Protein AF-K2NW03-F1 (afdb_monomer)

Solvent-accessible surface area (back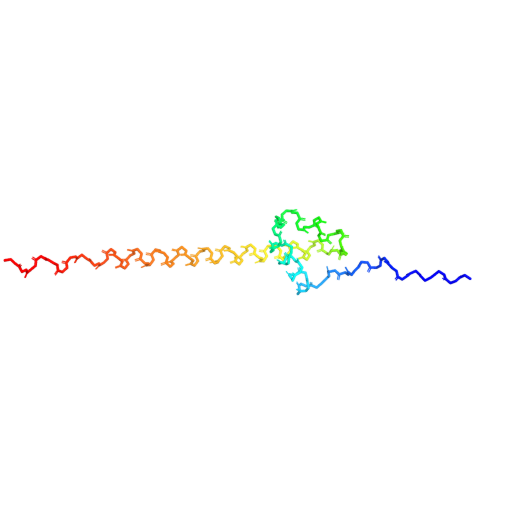bone atoms only — not comparable to full-atom values): 5615 Å² total; per-residue (Å²): 135,84,82,80,90,79,84,78,81,48,58,68,41,80,49,70,70,66,42,50,52,52,52,51,52,41,44,72,72,68,45,50,78,87,47,45,63,59,59,45,51,74,66,27,43,62,42,64,69,59,49,52,53,50,53,54,54,51,51,52,51,51,53,52,53,52,51,51,53,50,54,52,51,53,55,49,54,54,57,62,70,71,63,77,74,93,79,83,86,83,129

Mean predicted aligned error: 11.82 Å

Structure (mmCIF, N/CA/C/O backbone):
data_AF-K2NW03-F1
#
_entry.id   AF-K2NW03-F1
#
loop_
_atom_site.group_PDB
_atom_site.id
_atom_site.type_symbol
_atom_site.label_atom_id
_atom_site.label_alt_id
_atom_site.label_comp_id
_atom_site.label_asym_id
_atom_site.label_entity_id
_atom_site.label_seq_id
_atom_site.pdbx_PDB_ins_code
_atom_site.Cartn_x
_atom_site.Cartn_y
_atom_site.Cartn_z
_atom_site.occupancy
_atom_site.B_iso_or_equiv
_atom_site.auth_seq_id
_atom_site.auth_comp_id
_atom_site.auth_asym_id
_atom_site.auth_atom_id
_atom_site.pdbx_PDB_model_num
ATOM 1 N N . MET A 1 1 ? 28.382 7.242 -34.962 1.00 40.00 1 MET A N 1
ATOM 2 C CA . MET A 1 1 ? 27.073 7.510 -34.333 1.00 40.00 1 MET A CA 1
ATOM 3 C C . MET A 1 1 ? 26.890 6.526 -33.185 1.00 40.00 1 MET A C 1
ATOM 5 O O . MET A 1 1 ? 26.671 5.353 -33.443 1.00 40.00 1 MET A O 1
ATOM 9 N N . ARG A 1 2 ? 27.113 6.954 -31.936 1.00 44.50 2 ARG A N 1
ATOM 10 C CA . ARG A 1 2 ? 26.862 6.136 -30.738 1.00 44.50 2 ARG A CA 1
ATOM 11 C C . ARG A 1 2 ? 25.447 6.462 -30.265 1.00 44.50 2 ARG A C 1
ATOM 13 O O . ARG A 1 2 ? 25.238 7.523 -29.690 1.00 44.50 2 ARG A O 1
ATOM 20 N N . HIS A 1 3 ? 24.484 5.600 -30.576 1.00 44.59 3 HIS A N 1
ATOM 21 C CA . HIS A 1 3 ? 23.170 5.655 -29.944 1.00 44.59 3 HIS A CA 1
ATOM 22 C C . HIS A 1 3 ? 23.337 5.144 -28.511 1.00 44.59 3 HIS A C 1
ATOM 24 O O . HIS A 1 3 ? 23.425 3.940 -28.285 1.00 44.59 3 HIS A O 1
ATOM 30 N N . SER A 1 4 ? 23.460 6.065 -27.558 1.00 42.66 4 SER A N 1
ATOM 31 C CA . SER A 1 4 ? 23.345 5.766 -26.131 1.00 42.66 4 SER A CA 1
ATOM 32 C C . SER A 1 4 ? 21.890 5.389 -25.845 1.00 42.66 4 SER A C 1
ATOM 34 O O . SER A 1 4 ? 21.055 6.255 -25.608 1.00 42.66 4 SER A O 1
ATOM 36 N N . ALA A 1 5 ? 21.570 4.100 -25.950 1.00 47.47 5 ALA A N 1
ATOM 37 C CA . ALA A 1 5 ? 20.262 3.525 -25.635 1.00 47.47 5 ALA A CA 1
ATOM 38 C C . ALA A 1 5 ? 20.067 3.384 -24.111 1.00 47.47 5 ALA A C 1
ATOM 40 O O . ALA A 1 5 ? 19.799 2.296 -23.612 1.00 47.47 5 ALA A O 1
ATOM 41 N N . ASP A 1 6 ? 20.252 4.478 -23.372 1.00 46.81 6 ASP A N 1
ATOM 42 C CA . ASP A 1 6 ? 20.319 4.489 -21.904 1.00 46.81 6 ASP A CA 1
ATOM 43 C C . ASP A 1 6 ? 19.311 5.490 -21.307 1.00 46.81 6 ASP A C 1
ATOM 45 O O . ASP A 1 6 ? 19.657 6.374 -20.530 1.00 46.81 6 ASP A O 1
ATOM 49 N N . SER A 1 7 ? 18.049 5.464 -21.757 1.00 47.31 7 SER A N 1
ATOM 50 C CA . SER A 1 7 ? 17.044 6.429 -21.258 1.00 47.31 7 SER A CA 1
ATOM 51 C C . SER A 1 7 ? 15.634 5.900 -20.997 1.00 47.31 7 SER A C 1
ATOM 53 O O . SER A 1 7 ? 14.823 6.665 -20.494 1.00 47.31 7 SER A O 1
ATOM 55 N N . ASP A 1 8 ? 15.339 4.611 -21.203 1.00 52.72 8 ASP A N 1
ATOM 56 C CA . ASP A 1 8 ? 13.964 4.099 -21.024 1.00 52.72 8 ASP A CA 1
ATOM 57 C C . ASP A 1 8 ? 13.853 2.823 -20.172 1.00 52.72 8 ASP A C 1
ATOM 59 O O . ASP A 1 8 ? 12.816 2.155 -20.169 1.00 52.72 8 ASP A O 1
ATOM 63 N N . ILE A 1 9 ? 14.888 2.464 -19.403 1.00 57.66 9 ILE A N 1
ATOM 64 C CA . ILE A 1 9 ? 14.747 1.395 -18.405 1.00 57.66 9 ILE A CA 1
ATOM 65 C C . ILE A 1 9 ? 14.006 1.996 -17.212 1.00 57.66 9 ILE A C 1
ATOM 67 O O . ILE A 1 9 ? 14.612 2.480 -16.258 1.00 57.66 9 ILE A O 1
ATOM 71 N N . LYS A 1 10 ? 12.669 1.990 -17.272 1.00 64.75 10 LYS A N 1
ATOM 72 C CA . LYS A 1 10 ? 11.838 2.228 -16.089 1.00 64.75 10 LYS A CA 1
ATOM 73 C C . LYS A 1 10 ? 12.388 1.376 -14.948 1.00 64.75 10 LYS A C 1
ATOM 75 O O . LYS A 1 10 ? 12.515 0.157 -15.094 1.00 64.75 10 LYS A O 1
ATOM 80 N N . ASN A 1 11 ? 12.698 2.010 -13.817 1.00 75.94 11 ASN A N 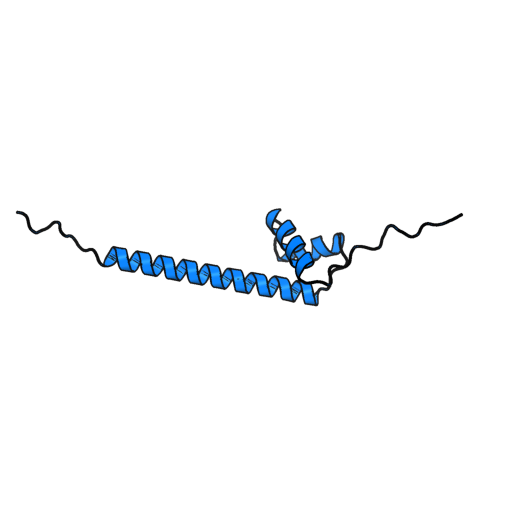1
ATOM 81 C CA . ASN A 1 11 ? 13.120 1.284 -12.625 1.00 75.94 11 ASN A CA 1
ATOM 82 C C . ASN A 1 11 ? 12.070 0.211 -12.299 1.00 75.94 11 ASN A C 1
ATOM 84 O O . ASN A 1 11 ? 10.860 0.453 -12.370 1.00 75.94 11 ASN A O 1
ATOM 88 N N . ARG A 1 12 ? 12.530 -1.008 -12.018 1.00 79.88 12 ARG A N 1
ATOM 89 C CA . ARG A 1 12 ? 11.639 -2.138 -11.755 1.00 79.88 12 ARG A CA 1
ATOM 90 C C . ARG A 1 12 ? 11.301 -2.155 -10.271 1.00 79.88 12 ARG A C 1
ATOM 92 O O . ARG A 1 12 ? 12.183 -2.353 -9.440 1.00 79.88 12 ARG A O 1
ATOM 99 N N . LEU A 1 13 ? 10.028 -1.977 -9.938 1.00 82.94 13 LEU A N 1
ATOM 100 C CA . LEU A 1 13 ? 9.528 -2.217 -8.590 1.00 82.94 13 LEU A CA 1
ATOM 101 C C . LEU A 1 13 ? 9.219 -3.711 -8.471 1.00 82.94 13 LEU A C 1
ATOM 103 O O . LEU A 1 13 ? 8.121 -4.160 -8.784 1.00 82.94 13 LEU A O 1
ATOM 107 N N . VAL A 1 14 ? 10.233 -4.476 -8.072 1.00 80.12 14 VAL A N 1
ATOM 108 C CA . VAL A 1 14 ? 10.159 -5.935 -7.853 1.00 80.12 14 VAL A CA 1
ATOM 109 C C . VAL A 1 14 ? 10.442 -6.321 -6.403 1.00 80.12 14 VAL A C 1
ATOM 111 O O . VAL A 1 14 ? 10.397 -7.493 -6.048 1.00 80.12 14 VAL A O 1
ATOM 114 N N . GLU A 1 15 ? 10.721 -5.335 -5.551 1.00 83.69 15 GLU A N 1
ATOM 115 C CA . GLU A 1 15 ? 10.939 -5.541 -4.127 1.00 83.69 15 GLU A CA 1
ATOM 116 C C . GLU A 1 15 ? 9.811 -4.908 -3.302 1.00 83.69 15 GLU A C 1
ATOM 118 O O . GLU A 1 15 ? 9.334 -3.813 -3.627 1.00 83.69 15 GLU A O 1
ATOM 123 N N . PRO A 1 16 ? 9.385 -5.561 -2.207 1.00 84.50 16 PRO A N 1
ATOM 124 C CA . PRO A 1 16 ? 8.264 -5.096 -1.397 1.00 84.50 16 PRO A CA 1
ATOM 125 C C . PRO A 1 16 ? 8.539 -3.737 -0.746 1.00 84.50 16 PRO A C 1
ATOM 127 O O . PRO A 1 16 ? 7.663 -2.879 -0.732 1.00 84.50 16 PRO A O 1
ATOM 130 N N . THR A 1 17 ? 9.751 -3.509 -0.237 1.00 86.94 17 THR A N 1
ATOM 131 C CA . THR A 1 17 ? 10.118 -2.272 0.469 1.00 86.94 17 THR A CA 1
ATOM 132 C C . THR A 1 17 ? 9.969 -1.013 -0.399 1.00 86.94 17 THR A C 1
ATOM 134 O O . THR A 1 17 ? 9.231 -0.112 0.009 1.00 86.94 17 THR A O 1
ATOM 137 N N . PRO A 1 18 ? 10.594 -0.917 -1.592 1.00 87.94 18 PRO A N 1
ATOM 138 C CA . PRO A 1 18 ? 10.414 0.249 -2.455 1.00 87.94 18 PRO A CA 1
ATOM 139 C C . PRO A 1 18 ? 8.988 0.351 -3.008 1.00 87.94 18 PRO A C 1
ATOM 141 O O . PRO A 1 18 ? 8.474 1.457 -3.156 1.00 87.94 18 PRO A O 1
ATOM 144 N N . MET A 1 19 ? 8.307 -0.776 -3.250 1.00 89.56 19 MET A N 1
ATOM 145 C CA . MET A 1 19 ? 6.917 -0.749 -3.705 1.00 89.56 19 MET A CA 1
ATOM 146 C C . MET A 1 19 ? 5.981 -0.143 -2.658 1.00 89.56 19 MET A C 1
ATOM 148 O O . MET A 1 19 ? 5.162 0.708 -2.990 1.00 89.56 19 MET A O 1
ATOM 152 N N . ILE A 1 20 ? 6.133 -0.521 -1.387 1.00 89.94 20 ILE A N 1
ATOM 153 C CA . ILE A 1 20 ? 5.368 0.064 -0.280 1.00 89.94 20 ILE A CA 1
ATOM 154 C C . ILE A 1 20 ? 5.620 1.571 -0.195 1.00 89.94 20 ILE A C 1
ATOM 156 O O . ILE A 1 20 ? 4.666 2.334 -0.050 1.00 89.94 20 ILE A O 1
ATOM 160 N N . ALA A 1 21 ? 6.878 2.006 -0.303 1.00 90.25 21 ALA A N 1
ATOM 161 C CA . ALA A 1 21 ? 7.226 3.422 -0.227 1.00 90.25 21 ALA A CA 1
ATOM 162 C C . ALA A 1 21 ? 6.529 4.245 -1.323 1.00 90.25 21 ALA A C 1
ATOM 164 O O . ALA A 1 21 ? 5.920 5.274 -1.025 1.00 90.25 21 ALA A O 1
ATOM 165 N N . GLU A 1 22 ? 6.542 3.766 -2.569 1.00 90.12 22 GLU A N 1
ATOM 166 C CA . GLU A 1 22 ? 5.889 4.458 -3.685 1.00 90.12 22 GLU A CA 1
ATOM 167 C C . GLU A 1 22 ? 4.357 4.416 -3.601 1.00 90.12 22 GLU A C 1
ATOM 169 O O . GLU A 1 22 ? 3.704 5.434 -3.835 1.00 90.12 22 GLU A O 1
ATOM 174 N N . VAL A 1 23 ? 3.769 3.284 -3.193 1.00 90.12 23 VAL A N 1
ATOM 175 C CA . VAL A 1 23 ? 2.322 3.179 -2.931 1.00 90.12 23 VAL A CA 1
ATOM 176 C C . VAL A 1 23 ? 1.903 4.192 -1.863 1.00 90.12 23 VAL A C 1
ATOM 178 O O . VAL A 1 23 ? 0.952 4.947 -2.063 1.00 90.12 23 VAL A O 1
ATOM 181 N N . MET A 1 24 ? 2.635 4.263 -0.748 1.00 89.31 24 MET A N 1
ATOM 182 C CA . MET A 1 24 ? 2.357 5.224 0.322 1.00 89.31 24 MET A CA 1
ATOM 183 C C . MET A 1 24 ? 2.505 6.669 -0.154 1.00 89.31 24 MET A C 1
ATOM 185 O O . MET A 1 24 ? 1.690 7.510 0.220 1.00 89.31 24 MET A O 1
ATOM 189 N N . ARG A 1 25 ? 3.506 6.960 -0.991 1.00 90.06 25 ARG A N 1
ATOM 190 C CA . ARG A 1 25 ? 3.718 8.296 -1.559 1.00 90.06 25 ARG A CA 1
ATOM 191 C C . ARG A 1 25 ? 2.537 8.736 -2.428 1.00 90.06 25 ARG A C 1
ATOM 193 O O . ARG A 1 25 ? 2.084 9.868 -2.285 1.00 90.06 25 ARG A O 1
ATOM 200 N N . LEU A 1 26 ? 2.021 7.852 -3.285 1.00 90.12 26 LEU A N 1
ATOM 201 C CA . LEU A 1 26 ? 0.858 8.140 -4.135 1.00 90.12 26 LEU A CA 1
ATOM 202 C C . LEU A 1 26 ? -0.430 8.293 -3.319 1.00 90.12 26 LEU A C 1
ATOM 204 O O . LEU A 1 26 ? -1.196 9.231 -3.527 1.00 90.12 26 LEU A O 1
ATOM 208 N N . MET A 1 27 ? -0.654 7.416 -2.342 1.00 88.38 27 MET A N 1
ATOM 209 C CA . MET A 1 27 ? -1.814 7.543 -1.460 1.00 88.38 27 MET A CA 1
ATOM 210 C C . MET A 1 27 ? -1.764 8.834 -0.633 1.00 88.38 27 MET A C 1
ATOM 212 O O . MET A 1 27 ? -2.785 9.491 -0.450 1.00 88.38 27 MET A O 1
ATOM 216 N N . ALA A 1 28 ? -0.577 9.245 -0.177 1.00 88.19 28 ALA A N 1
ATOM 217 C CA . ALA A 1 28 ? -0.391 10.513 0.525 1.00 88.19 28 ALA A CA 1
ATOM 218 C C . ALA A 1 28 ? -0.661 11.737 -0.365 1.00 88.19 28 ALA A C 1
ATOM 220 O O . ALA A 1 28 ?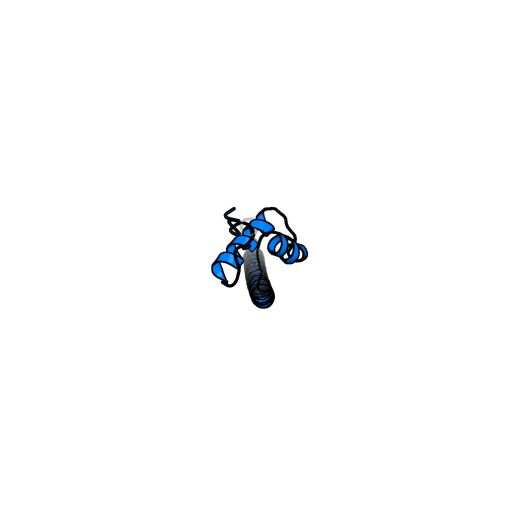 -1.071 12.774 0.152 1.00 88.19 28 ALA A O 1
ATOM 221 N N . SER A 1 29 ? -0.486 11.628 -1.688 1.00 88.50 29 SER A N 1
ATOM 222 C CA . SER A 1 29 ? -0.880 12.676 -2.636 1.00 88.50 29 SER A CA 1
ATOM 223 C C . SER A 1 29 ? -2.358 12.617 -3.041 1.00 88.50 29 SER A C 1
ATOM 225 O O . SER A 1 29 ? -2.769 13.371 -3.918 1.00 88.50 29 SER A O 1
ATOM 227 N N . GLY A 1 30 ? -3.157 11.741 -2.422 1.00 88.44 30 GLY A N 1
ATOM 228 C CA . GLY A 1 30 ? -4.597 11.624 -2.664 1.00 88.44 30 GLY A CA 1
ATOM 229 C C . GLY A 1 30 ? -4.979 10.684 -3.807 1.00 88.44 30 GLY A C 1
ATOM 230 O O . GLY A 1 30 ? -6.116 10.730 -4.268 1.00 88.44 30 GLY A O 1
ATOM 231 N N . VAL A 1 31 ? -4.056 9.840 -4.280 1.00 89.50 31 VAL A N 1
ATOM 232 C CA . VAL A 1 31 ? -4.376 8.812 -5.277 1.00 89.50 31 VAL A CA 1
ATOM 233 C C . VAL A 1 31 ? -5.140 7.676 -4.601 1.00 89.50 31 VAL A C 1
ATOM 235 O O . VAL A 1 31 ? -4.657 7.058 -3.649 1.00 89.50 31 VAL A O 1
ATOM 238 N N . GLU A 1 32 ? -6.331 7.393 -5.119 1.00 88.06 32 GLU A N 1
ATOM 239 C CA . GLU A 1 32 ? -7.169 6.270 -4.696 1.00 88.06 32 GLU A CA 1
ATOM 240 C C . GLU A 1 32 ? -6.455 4.931 -4.938 1.00 88.06 32 GLU A C 1
ATOM 242 O O . GLU A 1 32 ? -5.759 4.766 -5.943 1.00 88.06 32 GLU A O 1
ATOM 247 N N . LYS A 1 33 ? -6.670 3.939 -4.060 1.00 83.88 33 LYS A N 1
ATOM 248 C CA . LYS A 1 33 ? -6.022 2.612 -4.154 1.00 83.88 33 LYS A CA 1
ATOM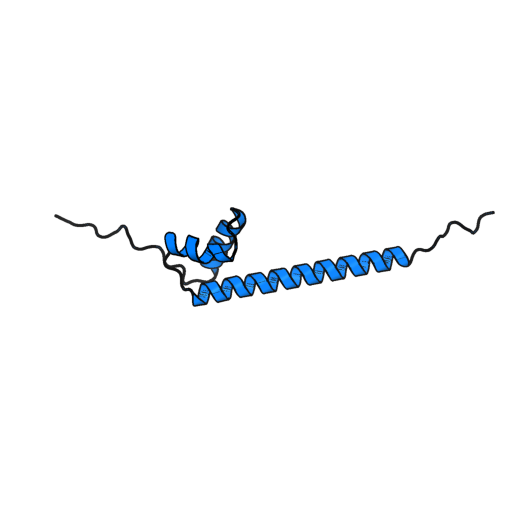 249 C C . LYS A 1 33 ? -6.208 1.960 -5.530 1.00 83.88 33 LYS A C 1
ATOM 251 O O . LYS A 1 33 ? -5.258 1.390 -6.060 1.00 83.88 33 LYS A O 1
ATOM 256 N N . ASP A 1 34 ? -7.385 2.115 -6.135 1.00 84.50 34 ASP A N 1
ATOM 257 C CA . ASP A 1 34 ? -7.700 1.566 -7.460 1.00 84.50 34 ASP A CA 1
ATOM 258 C C . ASP A 1 34 ? -6.895 2.224 -8.596 1.00 84.50 34 ASP A C 1
ATOM 260 O O . ASP A 1 34 ? -6.664 1.617 -9.641 1.00 84.50 34 ASP A O 1
ATOM 264 N N . GLN A 1 35 ? -6.422 3.458 -8.393 1.00 89.19 35 GLN A N 1
ATOM 265 C CA . GLN A 1 35 ? -5.625 4.206 -9.368 1.00 89.19 35 GLN A CA 1
ATOM 266 C C . GLN A 1 35 ? -4.116 4.036 -9.157 1.00 89.19 35 GLN A C 1
ATOM 268 O O . GLN A 1 35 ? -3.345 4.224 -10.098 1.00 89.19 35 GLN A O 1
ATOM 273 N N . VAL A 1 36 ? -3.677 3.614 -7.964 1.00 88.94 36 VAL A N 1
ATOM 274 C CA . VAL A 1 36 ? -2.253 3.411 -7.636 1.00 88.94 36 VAL A CA 1
ATOM 275 C C . VAL A 1 36 ? -1.568 2.475 -8.635 1.00 88.94 36 VAL A C 1
ATOM 277 O O . VAL A 1 36 ? -0.455 2.759 -9.071 1.00 88.94 36 VAL A O 1
ATOM 280 N N . ALA A 1 37 ? -2.228 1.391 -9.053 1.00 86.94 37 ALA A N 1
ATOM 281 C CA . ALA A 1 37 ? -1.667 0.452 -10.028 1.00 86.94 37 ALA A CA 1
ATOM 282 C C . ALA A 1 37 ? -1.378 1.114 -11.385 1.00 86.94 37 ALA A C 1
ATOM 284 O O . ALA A 1 37 ? -0.326 0.886 -11.991 1.00 86.94 37 ALA A O 1
ATOM 285 N N . VAL A 1 38 ? -2.300 1.963 -11.842 1.00 88.19 38 VAL A N 1
ATOM 286 C CA . VAL A 1 38 ? -2.188 2.687 -13.111 1.00 88.19 38 VAL A CA 1
ATOM 287 C C . VAL A 1 38 ? -1.083 3.735 -13.020 1.00 88.19 38 VAL A C 1
ATOM 289 O O . VAL A 1 38 ? -0.220 3.789 -13.896 1.00 88.19 38 VAL A O 1
ATOM 292 N N . GLU A 1 39 ? -1.063 4.524 -11.945 1.00 89.69 39 GLU A N 1
ATOM 293 C CA . GLU A 1 39 ? -0.066 5.580 -11.758 1.00 89.69 39 GLU A CA 1
ATOM 294 C C . GLU A 1 39 ? 1.350 5.018 -11.565 1.00 89.69 39 GLU A C 1
ATOM 296 O O . GLU A 1 39 ? 2.300 5.528 -12.160 1.00 89.69 39 GLU A O 1
ATOM 301 N N . LEU A 1 40 ? 1.515 3.912 -10.831 1.00 88.19 40 LEU A N 1
ATOM 302 C CA . LEU A 1 40 ? 2.819 3.254 -10.703 1.00 88.19 40 LEU A CA 1
ATOM 303 C C . LEU A 1 40 ? 3.311 2.685 -12.032 1.00 88.19 40 LEU A C 1
ATOM 305 O O . LEU A 1 40 ? 4.483 2.851 -12.358 1.00 88.19 40 LEU A O 1
ATOM 309 N N . SER A 1 41 ? 2.434 2.071 -12.830 1.00 87.25 41 SER A N 1
ATOM 310 C CA . SER A 1 41 ? 2.805 1.471 -14.124 1.00 87.25 41 SER A CA 1
ATOM 311 C C . SER A 1 41 ? 3.246 2.513 -15.165 1.00 87.25 41 SER A C 1
ATOM 313 O O . SER A 1 41 ? 3.999 2.217 -16.104 1.00 87.25 41 SER A O 1
ATOM 315 N N . ARG A 1 42 ? 2.811 3.771 -15.010 1.00 86.75 42 ARG A N 1
ATOM 316 C CA . ARG A 1 42 ? 3.268 4.883 -15.857 1.00 86.75 42 ARG A CA 1
ATOM 317 C C . ARG A 1 42 ? 4.735 5.219 -15.616 1.00 86.75 42 ARG A C 1
ATOM 319 O O . ARG A 1 42 ? 5.438 5.501 -16.584 1.00 86.75 42 ARG A O 1
ATOM 326 N N . ILE A 1 43 ? 5.196 5.123 -14.372 1.00 85.44 43 ILE A N 1
ATOM 327 C CA . ILE A 1 43 ? 6.525 5.577 -13.938 1.00 85.44 43 ILE A CA 1
ATOM 328 C C . ILE A 1 43 ? 7.518 4.407 -13.861 1.00 85.44 43 ILE A C 1
ATOM 330 O O . ILE A 1 43 ? 8.667 4.533 -14.278 1.00 85.44 43 ILE A O 1
ATOM 334 N N . PHE A 1 44 ? 7.065 3.246 -13.390 1.00 86.19 44 PHE A N 1
ATOM 335 C CA . PHE A 1 44 ? 7.889 2.080 -13.087 1.00 86.19 44 PHE A CA 1
ATOM 336 C C . PHE A 1 44 ? 7.419 0.840 -13.843 1.00 86.19 44 PHE A C 1
ATOM 338 O O . PHE A 1 44 ? 6.274 0.747 -14.287 1.00 86.19 44 PHE A O 1
ATOM 345 N N . TYR A 1 45 ? 8.306 -0.145 -13.958 1.00 86.38 45 TYR A N 1
ATOM 346 C CA . TYR A 1 45 ? 7.884 -1.498 -14.301 1.00 86.38 45 TYR A CA 1
ATOM 347 C C . TYR A 1 45 ? 7.439 -2.194 -13.014 1.00 86.38 45 TYR A C 1
ATOM 349 O O . TYR A 1 45 ? 8.260 -2.438 -12.128 1.00 86.38 45 TYR A O 1
ATOM 357 N N . VAL A 1 46 ? 6.143 -2.466 -12.895 1.00 85.75 46 VAL A N 1
ATOM 358 C CA . VAL A 1 46 ? 5.525 -2.960 -11.660 1.00 85.75 46 VAL A CA 1
ATOM 359 C C . VAL A 1 46 ? 5.277 -4.456 -11.767 1.00 85.75 46 VAL A C 1
ATOM 361 O O . VAL A 1 46 ? 4.671 -4.923 -12.730 1.00 85.75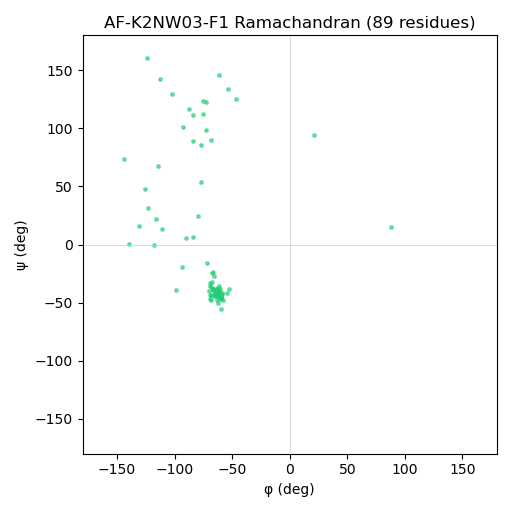 46 VAL A O 1
ATOM 364 N N . ASP A 1 47 ? 5.714 -5.202 -10.759 1.00 88.94 47 ASP A N 1
ATOM 365 C CA . ASP A 1 47 ? 5.234 -6.562 -10.546 1.00 88.94 47 ASP A CA 1
ATOM 366 C C . ASP A 1 47 ? 3.817 -6.512 -9.946 1.00 88.94 47 ASP A C 1
ATOM 368 O O . ASP A 1 47 ? 3.610 -6.030 -8.829 1.00 88.94 47 ASP A O 1
ATOM 372 N N . ILE A 1 48 ? 2.822 -6.947 -10.724 1.00 86.44 48 ILE A N 1
ATOM 373 C CA . ILE A 1 48 ? 1.403 -6.859 -10.355 1.00 86.44 48 ILE A CA 1
ATOM 374 C C . ILE A 1 48 ? 1.060 -7.804 -9.199 1.00 86.44 48 ILE A C 1
ATOM 376 O O . ILE A 1 48 ? 0.229 -7.458 -8.356 1.00 86.44 48 ILE A O 1
ATOM 380 N N . ASP A 1 49 ? 1.706 -8.967 -9.112 1.00 89.88 49 ASP A N 1
ATOM 381 C CA . ASP A 1 49 ? 1.473 -9.913 -8.021 1.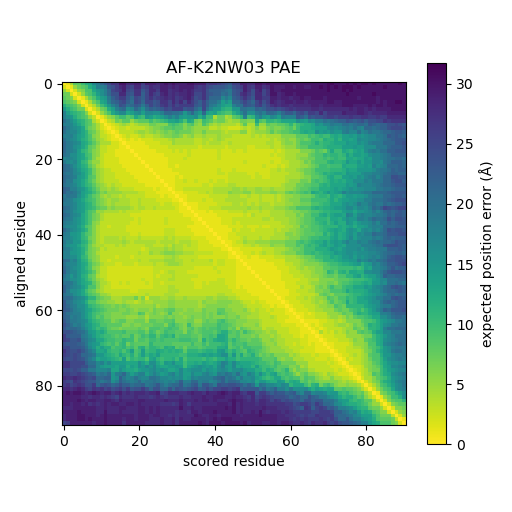00 89.88 49 ASP A CA 1
ATOM 382 C C . ASP A 1 49 ? 2.009 -9.349 -6.707 1.00 89.88 49 ASP A C 1
ATOM 384 O O . ASP A 1 49 ? 1.317 -9.365 -5.682 1.00 89.88 49 ASP A O 1
ATOM 388 N N . LEU A 1 50 ? 3.203 -8.754 -6.757 1.00 89.94 50 LEU A N 1
ATOM 389 C CA . LEU A 1 50 ? 3.779 -8.046 -5.624 1.00 89.94 50 LEU A CA 1
ATOM 390 C C . LEU A 1 50 ? 2.920 -6.846 -5.208 1.00 89.94 50 LEU A C 1
ATOM 392 O O . LEU A 1 50 ? 2.653 -6.674 -4.017 1.00 89.94 50 LEU A O 1
ATOM 396 N N . LEU A 1 51 ? 2.441 -6.049 -6.167 1.00 89.75 51 LEU A N 1
ATOM 397 C CA . LEU A 1 51 ? 1.576 -4.904 -5.884 1.00 89.75 51 LEU A CA 1
ATOM 398 C C . LEU A 1 51 ? 0.291 -5.347 -5.186 1.00 89.75 51 LEU A C 1
ATOM 400 O O . LEU A 1 51 ? -0.081 -4.788 -4.155 1.00 89.75 51 LEU A O 1
ATOM 404 N N . ASN A 1 52 ? -0.361 -6.389 -5.698 1.00 90.56 52 ASN A N 1
ATOM 405 C CA . ASN A 1 52 ? -1.558 -6.950 -5.085 1.00 90.56 52 ASN A CA 1
ATOM 406 C C . ASN A 1 52 ? -1.281 -7.475 -3.670 1.00 90.56 52 ASN A C 1
ATOM 408 O O . ASN A 1 52 ? -2.102 -7.286 -2.769 1.00 90.56 52 ASN A O 1
ATOM 412 N N . ALA A 1 53 ? -0.131 -8.116 -3.445 1.00 90.38 53 ALA A N 1
ATOM 413 C CA . ALA A 1 53 ? 0.273 -8.572 -2.119 1.00 90.38 53 ALA A CA 1
ATOM 414 C C . ALA A 1 53 ? 0.474 -7.397 -1.144 1.00 90.38 53 ALA A C 1
ATOM 416 O O . ALA A 1 53 ? -0.011 -7.453 -0.010 1.00 90.38 53 ALA A O 1
ATOM 417 N N . VAL A 1 54 ? 1.120 -6.317 -1.595 1.00 89.50 54 VAL A N 1
ATOM 418 C CA . VAL A 1 54 ? 1.331 -5.086 -0.819 1.00 89.50 54 VAL A CA 1
ATOM 419 C C . VAL A 1 54 ? 0.001 -4.420 -0.467 1.00 89.50 54 VAL A C 1
ATOM 421 O O . VAL A 1 54 ? -0.251 -4.156 0.710 1.00 89.50 54 VAL A O 1
ATOM 424 N N . LEU A 1 55 ? -0.886 -4.219 -1.445 1.00 88.31 55 LEU A N 1
ATOM 425 C CA . LEU A 1 55 ? -2.198 -3.603 -1.222 1.00 88.31 55 LEU A CA 1
ATOM 426 C C . LEU A 1 55 ? -3.039 -4.417 -0.225 1.00 88.31 55 LEU A C 1
ATOM 428 O O . LEU A 1 55 ? -3.565 -3.866 0.743 1.00 88.31 55 LEU A O 1
ATOM 432 N N . ARG A 1 56 ? -3.069 -5.750 -0.369 1.00 89.31 56 ARG A N 1
ATOM 433 C CA . ARG A 1 56 ? -3.754 -6.643 0.585 1.00 89.31 56 ARG A CA 1
ATOM 434 C C . ARG A 1 56 ? -3.160 -6.571 1.992 1.00 89.31 56 ARG A C 1
ATOM 436 O O . ARG A 1 56 ? -3.898 -6.663 2.975 1.00 89.31 56 ARG A O 1
ATOM 443 N N . ALA A 1 57 ? -1.838 -6.454 2.118 1.00 87.50 57 ALA A N 1
ATOM 444 C CA . ALA A 1 57 ? -1.181 -6.318 3.417 1.00 87.50 57 ALA A CA 1
ATOM 445 C C . ALA A 1 57 ? -1.535 -4.983 4.094 1.00 87.50 57 ALA A C 1
ATOM 447 O O . ALA A 1 57 ? -1.769 -4.947 5.306 1.00 87.50 57 ALA A O 1
ATOM 448 N N . MET A 1 58 ? -1.635 -3.903 3.315 1.00 85.00 58 MET A N 1
ATOM 449 C CA . MET A 1 58 ? -2.057 -2.589 3.802 1.00 85.00 58 MET A CA 1
ATOM 450 C C . MET A 1 58 ? -3.514 -2.595 4.274 1.00 85.00 58 MET A C 1
ATOM 452 O O . MET A 1 58 ? -3.789 -2.112 5.373 1.00 85.00 58 MET A O 1
ATOM 456 N N . ASP A 1 59 ? -4.424 -3.217 3.521 1.00 85.31 59 ASP A N 1
ATOM 457 C CA . ASP A 1 59 ? -5.834 -3.349 3.914 1.00 85.31 59 ASP A CA 1
ATOM 458 C C . ASP A 1 59 ? -6.000 -4.105 5.232 1.00 85.31 59 ASP A C 1
ATOM 460 O O . ASP A 1 59 ? -6.731 -3.670 6.123 1.00 85.31 59 ASP A O 1
ATOM 464 N N . LYS A 1 60 ? -5.280 -5.220 5.402 1.00 84.88 60 LYS A N 1
ATOM 465 C CA . LYS A 1 60 ? -5.300 -5.975 6.663 1.00 84.88 60 LYS A CA 1
ATOM 466 C C . LYS A 1 60 ? -4.850 -5.109 7.837 1.00 84.88 60 LYS A C 1
ATOM 468 O O . LYS A 1 60 ? -5.461 -5.155 8.904 1.00 84.88 60 LYS A O 1
ATOM 473 N N . ARG A 1 61 ? -3.803 -4.301 7.650 1.00 81.50 61 ARG A N 1
ATOM 474 C CA . ARG A 1 61 ? -3.303 -3.394 8.690 1.00 81.50 61 ARG A CA 1
ATOM 475 C C . ARG A 1 61 ? -4.338 -2.330 9.049 1.00 81.50 61 ARG A C 1
ATOM 477 O O . ARG A 1 61 ? -4.556 -2.075 10.230 1.00 81.50 61 ARG A O 1
ATOM 484 N N . GLU A 1 62 ? -4.990 -1.743 8.052 1.00 81.06 62 GLU A N 1
ATOM 485 C CA . GLU A 1 62 ? -6.050 -0.756 8.253 1.00 81.06 62 GLU A CA 1
ATOM 486 C C . GLU A 1 62 ? -7.235 -1.346 9.030 1.00 81.06 62 GLU A C 1
AT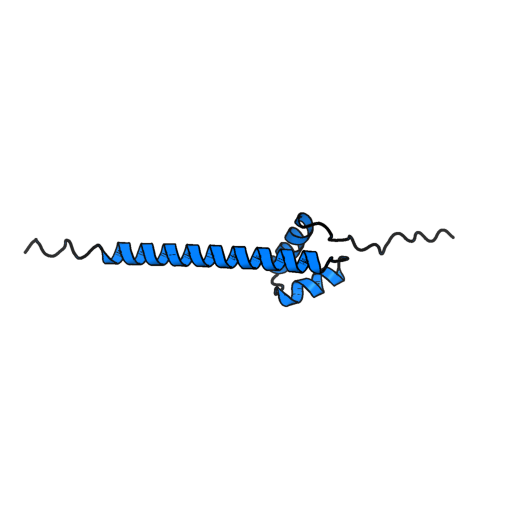OM 488 O O . GLU A 1 62 ? -7.682 -0.758 10.016 1.00 81.06 62 GLU A O 1
ATOM 493 N N . GLN A 1 63 ? -7.682 -2.550 8.670 1.00 80.19 63 GLN A N 1
ATOM 494 C CA . GLN A 1 63 ? -8.765 -3.245 9.371 1.00 80.19 63 GLN A CA 1
ATOM 495 C C . GLN A 1 63 ? -8.417 -3.540 10.836 1.00 80.19 63 GLN A C 1
ATOM 497 O O . GLN A 1 63 ? -9.242 -3.314 11.724 1.00 80.19 63 GLN A O 1
ATOM 502 N N . VAL A 1 64 ? -7.187 -3.984 11.116 1.00 83.88 64 VAL A N 1
ATOM 503 C CA . VAL A 1 64 ? -6.712 -4.208 12.492 1.00 83.88 64 VAL A CA 1
ATOM 504 C C . VAL A 1 64 ? -6.727 -2.905 13.292 1.00 83.88 64 VAL A C 1
ATOM 506 O O . VAL A 1 64 ? -7.242 -2.873 14.410 1.00 83.88 64 VAL A O 1
ATOM 509 N N . LEU A 1 65 ? -6.223 -1.809 12.717 1.00 78.88 65 LEU A N 1
ATOM 510 C CA . LEU A 1 65 ? -6.220 -0.498 13.370 1.00 78.88 65 LEU A CA 1
ATOM 511 C C . LEU A 1 65 ? -7.642 0.003 13.656 1.00 78.88 65 LEU A C 1
ATOM 513 O O . LEU A 1 65 ? -7.913 0.515 14.745 1.00 78.88 65 LEU A O 1
ATOM 517 N N . GLN A 1 66 ? -8.571 -0.186 12.717 1.00 77.69 66 GLN A N 1
ATOM 518 C CA . GLN A 1 66 ? -9.978 0.154 12.919 1.00 77.69 66 GLN A CA 1
ATOM 519 C C . GLN A 1 66 ? -10.623 -0.704 14.018 1.00 77.69 66 GLN A C 1
ATOM 521 O O . GLN A 1 66 ? -11.346 -0.168 14.862 1.00 77.69 66 GLN A O 1
ATOM 526 N N . GLY 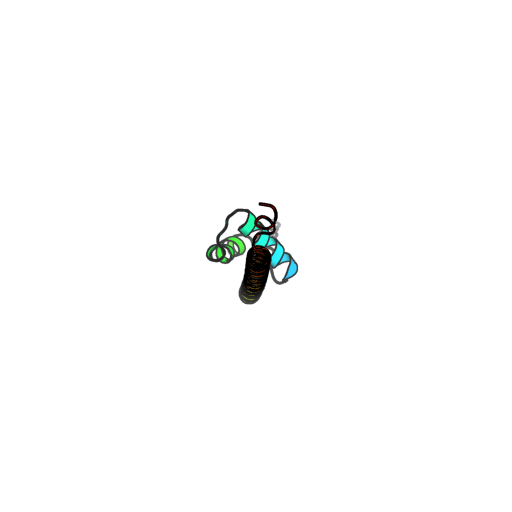A 1 67 ? -10.333 -2.008 14.061 1.00 82.69 67 GLY A N 1
ATOM 527 C CA . GLY A 1 67 ? -10.799 -2.915 15.113 1.00 82.69 67 GLY A CA 1
ATOM 528 C C . GLY A 1 67 ? -10.309 -2.502 16.503 1.00 82.69 67 GLY A C 1
ATOM 529 O O . GLY A 1 67 ? -11.104 -2.407 17.439 1.00 82.69 67 GLY A O 1
ATOM 530 N N . LEU A 1 68 ? -9.025 -2.154 16.626 1.00 82.69 68 LEU A N 1
ATOM 531 C CA . LEU A 1 68 ? -8.442 -1.641 17.871 1.00 82.69 68 LEU A CA 1
ATOM 532 C C . LEU A 1 68 ? -9.086 -0.319 18.307 1.00 82.69 68 LEU A C 1
ATOM 534 O O . LEU A 1 68 ? -9.413 -0.149 19.483 1.00 82.69 68 LEU A O 1
ATOM 538 N N . LYS A 1 69 ? -9.327 0.604 17.366 1.00 79.88 69 LYS A N 1
ATOM 539 C CA . LYS A 1 69 ? -9.993 1.885 17.647 1.00 79.88 69 LYS A CA 1
ATOM 540 C C . LYS A 1 69 ? -11.419 1.682 18.168 1.00 79.88 69 LYS A C 1
ATOM 542 O O . LYS A 1 69 ? -11.814 2.344 19.126 1.00 79.88 69 LYS A O 1
ATOM 547 N N . ARG A 1 70 ? -12.174 0.748 17.578 1.00 81.06 70 ARG A N 1
ATOM 548 C CA . ARG A 1 70 ? -13.519 0.376 18.047 1.00 81.06 70 ARG A CA 1
ATOM 549 C C . ARG A 1 70 ? -13.471 -0.225 19.451 1.00 81.06 70 ARG A C 1
ATOM 551 O O . ARG A 1 70 ? -14.195 0.238 20.323 1.00 81.06 70 ARG A O 1
ATOM 558 N N . ALA A 1 71 ? -12.567 -1.172 19.703 1.00 82.31 71 ALA A N 1
ATOM 559 C CA . ALA A 1 71 ? -12.418 -1.787 21.022 1.00 82.31 71 ALA A CA 1
ATOM 560 C C . ALA A 1 71 ? -12.057 -0.761 22.116 1.00 82.31 71 ALA A C 1
ATOM 562 O O . ALA A 1 71 ? -12.561 -0.836 23.235 1.00 82.31 71 ALA A O 1
ATOM 563 N N . ALA A 1 72 ? -11.213 0.225 21.797 1.00 82.12 72 ALA A N 1
ATOM 564 C CA . ALA A 1 72 ? -10.873 1.311 22.714 1.00 82.12 72 ALA A CA 1
ATOM 565 C C . ALA A 1 72 ? -12.067 2.238 23.007 1.00 82.12 72 ALA A C 1
ATOM 567 O O . ALA A 1 72 ? -12.241 2.665 24.150 1.00 82.12 72 ALA A O 1
ATOM 568 N N . LEU A 1 73 ? -12.898 2.531 22.001 1.00 80.94 73 LEU A N 1
ATOM 569 C CA . LEU A 1 73 ? -14.110 3.336 22.173 1.00 80.94 73 LEU A CA 1
ATOM 570 C C . LEU A 1 73 ? -15.142 2.626 23.060 1.00 80.94 73 LEU A C 1
ATOM 572 O O . LEU A 1 73 ? -15.683 3.247 23.972 1.00 80.94 73 LEU A O 1
ATOM 576 N N . GLU A 1 74 ? -15.358 1.329 22.848 1.00 79.69 74 GLU A N 1
ATOM 577 C CA . GLU A 1 74 ? -16.270 0.522 23.668 1.00 79.69 74 GLU A CA 1
ATOM 578 C C . GLU A 1 74 ? -15.793 0.439 25.125 1.00 79.69 74 GLU A C 1
ATOM 580 O O . GLU A 1 74 ? -16.575 0.652 26.051 1.00 79.69 74 GLU A O 1
ATOM 585 N N . LYS A 1 75 ? -14.484 0.252 25.353 1.00 78.31 75 LYS A N 1
ATOM 586 C CA . LYS A 1 75 ? -13.904 0.306 26.706 1.00 78.31 75 LYS A CA 1
ATOM 587 C C . LYS A 1 75 ? -14.082 1.669 27.377 1.00 78.31 75 LYS A C 1
ATOM 589 O O . LYS A 1 75 ? -14.242 1.713 28.594 1.00 78.31 75 LYS A O 1
ATOM 594 N N . ARG A 1 76 ? -14.019 2.776 26.627 1.00 76.75 76 ARG A N 1
ATOM 595 C CA . ARG A 1 76 ? -14.261 4.126 27.168 1.00 76.75 76 ARG A CA 1
ATOM 596 C C . ARG A 1 76 ? -15.724 4.322 27.556 1.00 76.75 76 ARG A C 1
ATOM 598 O O . ARG A 1 76 ? -15.980 4.726 28.683 1.00 76.75 76 ARG A O 1
ATOM 605 N N . LYS A 1 77 ? -16.666 3.948 26.685 1.00 76.75 77 LYS A N 1
ATOM 606 C CA . LYS A 1 77 ? -18.105 4.005 26.991 1.00 76.75 77 LYS A CA 1
ATOM 607 C C . LYS A 1 77 ? -18.477 3.167 28.216 1.00 76.75 77 LYS A C 1
ATOM 609 O O . LYS A 1 77 ? -19.230 3.633 29.062 1.00 76.75 77 LYS A O 1
ATOM 614 N N . ALA A 1 78 ? -17.920 1.960 28.338 1.00 74.88 78 ALA A N 1
ATOM 615 C CA . ALA A 1 78 ? -18.154 1.102 29.499 1.00 74.88 78 ALA A CA 1
ATOM 616 C C . ALA A 1 78 ? -17.634 1.731 30.806 1.00 74.88 78 ALA A C 1
ATOM 618 O O . ALA A 1 78 ? -18.306 1.659 31.830 1.00 74.88 78 ALA A O 1
ATOM 619 N N . GLN A 1 79 ? -16.471 2.392 30.777 1.00 66.81 79 GLN A N 1
ATOM 620 C CA . GLN A 1 79 ? -15.926 3.098 31.945 1.00 66.81 79 GLN A CA 1
ATOM 621 C C . GLN A 1 79 ? -16.777 4.309 32.349 1.00 66.81 79 GLN A C 1
ATOM 623 O O . GLN A 1 79 ? -16.985 4.529 33.538 1.00 66.81 79 GLN A O 1
ATOM 628 N N . GLU A 1 80 ? -17.311 5.053 31.381 1.00 62.78 80 GLU A N 1
ATOM 629 C CA . GLU A 1 80 ? -18.177 6.213 31.632 1.00 62.78 80 GLU A CA 1
ATOM 630 C C . GLU A 1 80 ? -19.545 5.799 32.206 1.00 62.78 80 GLU A C 1
ATOM 632 O O . GLU A 1 80 ? -20.062 6.446 33.112 1.00 62.78 80 GLU A O 1
ATOM 637 N N . ALA A 1 81 ? -20.089 4.655 31.773 1.00 62.38 81 ALA A N 1
ATOM 638 C CA . ALA A 1 81 ? -21.335 4.094 32.302 1.00 62.38 81 ALA A CA 1
ATOM 639 C C . ALA A 1 81 ? -21.212 3.502 33.724 1.00 62.38 81 ALA A C 1
ATOM 641 O O . ALA A 1 81 ? -22.225 3.282 34.385 1.00 62.38 81 ALA A O 1
ATOM 642 N N . THR A 1 82 ? -19.991 3.243 34.212 1.00 62.47 82 THR A N 1
ATOM 643 C CA . THR A 1 82 ? -19.757 2.637 35.539 1.00 62.47 82 THR A CA 1
ATOM 644 C C . THR A 1 82 ? -19.613 3.686 36.657 1.00 62.47 82 THR A C 1
ATOM 646 O O . THR A 1 82 ? -19.341 3.331 37.802 1.00 62.47 82 THR A O 1
ATOM 649 N N . LEU A 1 83 ? -19.820 4.979 36.371 1.00 60.50 83 LEU A N 1
ATOM 650 C CA . LEU A 1 83 ? -19.769 6.048 37.374 1.00 60.50 83 LEU A CA 1
ATOM 651 C C . LEU A 1 83 ? -21.148 6.717 37.585 1.00 60.50 83 LEU A C 1
ATOM 653 O O . LEU A 1 83 ? -21.310 7.887 37.243 1.00 60.50 83 LEU A O 1
ATOM 657 N N . PRO A 1 84 ? -22.160 6.021 38.145 1.00 56.94 84 PRO A N 1
ATOM 658 C CA . PRO A 1 84 ? -23.388 6.685 38.556 1.00 56.94 84 PRO A CA 1
ATOM 659 C C . PRO A 1 84 ? -23.123 7.511 39.824 1.00 56.94 84 PRO A C 1
ATOM 661 O O . PRO A 1 84 ? -22.637 7.005 40.835 1.00 56.94 84 PRO A O 1
ATOM 664 N N . ASP A 1 85 ? -23.404 8.807 39.721 1.00 59.69 85 ASP A N 1
ATOM 665 C CA . ASP A 1 85 ? -23.709 9.765 40.786 1.00 59.69 85 ASP A CA 1
ATOM 666 C C . ASP A 1 85 ? -23.250 9.439 42.222 1.00 59.69 85 ASP A C 1
ATOM 668 O O . ASP A 1 85 ? -23.994 8.917 43.051 1.00 59.69 85 ASP A O 1
ATOM 672 N N . ARG A 1 86 ? -22.070 9.946 42.602 1.00 58.59 86 ARG A N 1
ATOM 673 C CA . ARG A 1 86 ? -21.743 10.233 44.016 1.00 58.59 86 ARG A CA 1
ATOM 674 C C . ARG A 1 86 ? -22.352 11.558 44.514 1.00 58.59 86 ARG A C 1
ATOM 676 O O . ARG A 1 86 ? -21.819 12.154 45.446 1.00 58.59 86 ARG A O 1
ATOM 683 N N . LYS A 1 87 ? -23.443 12.053 43.910 1.00 52.84 87 LYS A N 1
ATOM 684 C CA . LYS A 1 87 ? -24.018 13.376 44.230 1.00 52.84 87 LYS A CA 1
ATOM 685 C C . LYS A 1 87 ? -25.381 13.365 44.939 1.00 52.84 87 LYS A C 1
ATOM 687 O O . LYS A 1 87 ? -25.987 14.421 45.069 1.00 52.84 87 LYS A O 1
ATOM 692 N N . ALA A 1 88 ? -25.837 12.221 45.457 1.00 52.91 88 ALA A N 1
ATOM 693 C CA . ALA A 1 88 ? -27.142 12.098 46.127 1.00 52.91 88 ALA A CA 1
ATOM 694 C C . ALA A 1 88 ? -27.088 11.736 47.632 1.00 52.91 88 ALA A C 1
ATOM 696 O O . ALA A 1 88 ? -28.069 11.231 48.163 1.00 52.91 88 ALA A O 1
ATOM 697 N N . ALA A 1 89 ? -25.974 11.975 48.339 1.00 48.38 89 ALA A N 1
ATOM 698 C CA . ALA A 1 89 ? -25.842 11.637 49.771 1.00 48.38 89 ALA A CA 1
ATOM 699 C C . ALA A 1 89 ? -25.475 12.830 50.679 1.00 48.38 89 ALA A C 1
ATOM 701 O O . ALA A 1 89 ? -24.792 12.660 51.685 1.00 48.38 89 ALA A O 1
ATOM 702 N N . ALA A 1 90 ? -25.909 14.040 50.322 1.00 50.53 90 ALA A N 1
ATOM 703 C CA . ALA A 1 90 ? -25.821 15.209 51.197 1.00 50.53 90 ALA A CA 1
ATOM 704 C C . ALA A 1 90 ? -27.057 16.098 50.997 1.00 50.53 90 ALA A C 1
ATOM 706 O O . ALA A 1 90 ? -26.987 17.130 50.332 1.00 50.53 90 ALA A O 1
ATOM 707 N N . ALA A 1 91 ? -28.196 15.647 51.519 1.00 49.66 91 ALA A N 1
ATOM 708 C CA . ALA A 1 91 ? -29.383 16.460 51.759 1.00 49.66 91 ALA A CA 1
ATOM 709 C C . ALA A 1 91 ? -29.985 16.040 53.101 1.00 49.66 91 ALA A C 1
ATOM 711 O O . ALA A 1 91 ? -30.019 14.812 53.349 1.00 49.66 91 ALA A O 1
#

Secondary structure (DSSP, 8-state):
------S--PPEE-SHHHHHHHHHHHHHTT--HHHHHHHHHHHSEE-HHHHHHHHHHHHHHHHHHHHHHHHHHHHHHHHHHT---S-SS--

pLDDT: mean 77.36, std 14.8, range [40.0, 90.56]

Organism: NCBI:txid1231190

Foldseek 3Di:
DDPPPPDPQQAAPPDLVVLLVQLVVCVVVVDDLVCSVVVCVVRHRYDPVSSVVNSVVVVVVVVVVVVVVVVVVVVVVVVVVVDPDPPPPDD

Nearest PDB structures (foldseek):
  6smu-assembly1_A  TM=3.384E-01  e=6.710E+00  Human immunodeficiency virus 1

Radius of gyration: 24.69 Å; Cα contacts (8 Å, |Δi|>4): 42; chains: 1; bounding box: 56×26×86 Å

Sequence (91 aa):
MRHSADSDIKNRLVEP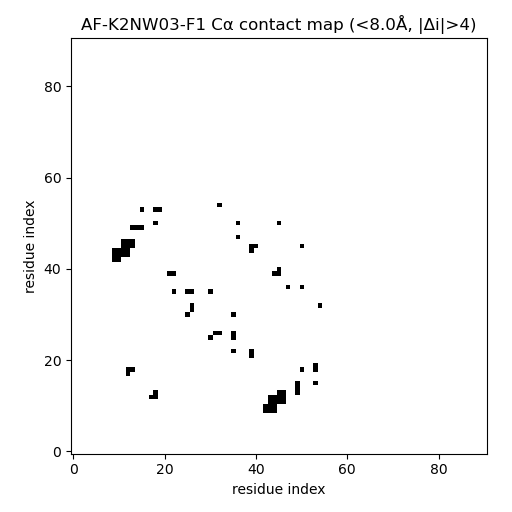TPMIAEVMRLMASGVEKDQVAVELSRIFYVDIDLLNAVLRAMDKREQVLQGLKRAALEKRKAQEATLPDRKAAAA